Protein AF-A0A1G7YZ21-F1 (afdb_monomer)

Organism: NCBI:txid200378

Structure (mmCIF, N/CA/C/O backbone):
data_AF-A0A1G7YZ21-F1
#
_entry.id   AF-A0A1G7YZ21-F1
#
loop_
_atom_site.group_PDB
_atom_site.id
_atom_site.type_symbol
_atom_site.label_atom_id
_atom_site.label_alt_id
_atom_site.label_comp_id
_atom_site.label_asym_id
_atom_site.label_entity_id
_atom_site.label_seq_id
_atom_site.pdbx_PDB_ins_code
_atom_site.Cartn_x
_atom_site.Cartn_y
_atom_site.Cartn_z
_atom_site.occupancy
_atom_site.B_iso_or_equiv
_atom_site.auth_seq_id
_atom_site.auth_comp_id
_atom_site.auth_asym_id
_atom_site.auth_atom_id
_atom_site.pdbx_PDB_model_num
ATOM 1 N N . MET A 1 1 ? -33.026 -0.178 33.171 1.00 47.69 1 MET A N 1
ATOM 2 C CA . MET A 1 1 ? -32.300 0.841 32.376 1.00 47.69 1 MET A CA 1
ATOM 3 C C . MET A 1 1 ? -30.879 0.351 32.090 1.00 47.69 1 MET A C 1
ATOM 5 O O . MET A 1 1 ? -29.940 0.785 32.740 1.00 47.69 1 MET A O 1
ATOM 9 N N . THR A 1 2 ? -30.703 -0.596 31.167 1.00 52.91 2 THR A N 1
ATOM 10 C CA . THR A 1 2 ? -29.381 -1.202 30.869 1.00 52.91 2 THR A CA 1
ATOM 11 C C . THR A 1 2 ? -29.148 -1.450 29.373 1.00 52.91 2 THR A C 1
ATOM 13 O O . THR A 1 2 ? -27.998 -1.530 28.950 1.00 52.91 2 THR A O 1
ATOM 16 N N . GLU A 1 3 ? -30.196 -1.460 28.543 1.00 48.75 3 GLU A N 1
ATOM 17 C CA . GLU A 1 3 ? -30.097 -1.760 27.103 1.00 48.75 3 GLU A CA 1
ATOM 18 C C . GLU A 1 3 ? -29.626 -0.583 26.229 1.00 48.75 3 GLU A C 1
ATOM 20 O O . GLU A 1 3 ? -28.986 -0.795 25.204 1.00 48.75 3 GLU A O 1
ATOM 25 N N . GLN A 1 4 ? -29.834 0.674 26.638 1.00 48.47 4 GLN A N 1
ATOM 26 C CA . GLN A 1 4 ? -29.345 1.828 25.859 1.00 48.47 4 GLN A CA 1
ATOM 27 C C . GLN A 1 4 ? -27.814 2.006 25.915 1.00 48.47 4 GLN A C 1
ATOM 29 O O . GLN A 1 4 ? -27.223 2.626 25.031 1.00 48.47 4 GLN A O 1
ATOM 34 N N . SER A 1 5 ? -27.147 1.440 26.926 1.00 54.09 5 SER A N 1
ATOM 35 C CA . SER A 1 5 ? -25.698 1.595 27.134 1.00 54.09 5 SER A CA 1
ATOM 36 C C . SER A 1 5 ? -24.860 0.717 26.193 1.00 54.09 5 SER A C 1
ATOM 38 O O . SER A 1 5 ? -23.748 1.089 25.805 1.00 54.09 5 SER A O 1
ATOM 40 N N . THR A 1 6 ? -25.389 -0.436 25.773 1.00 53.94 6 THR A N 1
ATOM 41 C CA . THR A 1 6 ? -24.686 -1.372 24.884 1.00 53.94 6 THR A CA 1
ATOM 42 C C . THR A 1 6 ? -24.722 -0.901 23.432 1.00 53.94 6 THR A C 1
ATOM 44 O O . THR A 1 6 ? -23.674 -0.865 22.791 1.00 53.94 6 THR A O 1
ATOM 47 N N . ALA A 1 7 ? -25.868 -0.420 22.937 1.00 56.22 7 ALA A N 1
ATOM 48 C CA . ALA A 1 7 ? -26.007 0.090 21.567 1.00 56.22 7 ALA A CA 1
ATOM 49 C C . ALA A 1 7 ? -25.062 1.275 21.265 1.00 56.22 7 ALA A C 1
ATOM 51 O O . ALA A 1 7 ? -24.397 1.302 20.225 1.00 56.22 7 ALA A O 1
ATOM 52 N N . GLY A 1 8 ? -24.926 2.220 22.205 1.00 59.19 8 GLY A N 1
ATOM 53 C CA . GLY A 1 8 ? -24.021 3.368 22.065 1.00 59.19 8 GLY A CA 1
ATOM 54 C C . GLY A 1 8 ? -22.533 2.989 22.056 1.00 59.19 8 GLY A C 1
ATOM 55 O O . GLY A 1 8 ? -21.738 3.597 21.334 1.00 59.19 8 GLY A O 1
ATOM 56 N N . LYS A 1 9 ? -22.140 1.952 22.810 1.00 60.97 9 LYS A N 1
ATOM 57 C CA . LYS A 1 9 ? -20.765 1.426 22.807 1.00 60.97 9 LYS A CA 1
ATOM 58 C C . LYS A 1 9 ? -20.439 0.705 21.499 1.00 60.97 9 LYS A C 1
ATOM 60 O O . LYS A 1 9 ? -19.382 0.961 20.926 1.00 60.97 9 LYS A O 1
ATOM 65 N N . THR A 1 10 ? -21.355 -0.115 20.985 1.00 63.03 10 THR A N 1
ATOM 66 C CA . THR A 1 10 ? -21.165 -0.853 19.726 1.00 63.03 10 THR A CA 1
ATOM 67 C C . THR A 1 10 ? -21.027 0.094 18.529 1.00 63.03 10 THR A C 1
ATOM 69 O O . THR A 1 10 ? -20.112 -0.068 17.719 1.00 63.03 10 THR A O 1
ATOM 72 N N . GLY A 1 11 ? -21.846 1.153 18.461 1.00 70.12 11 GLY A N 1
ATOM 73 C CA . GLY A 1 11 ? -21.738 2.179 17.416 1.00 70.12 11 GLY A CA 1
ATOM 74 C C . GLY A 1 11 ? -20.413 2.953 17.450 1.00 70.12 11 GLY A C 1
ATOM 75 O O . GLY A 1 11 ? -19.811 3.215 16.406 1.00 70.12 11 GLY A O 1
ATOM 76 N N . ARG A 1 12 ? -19.898 3.273 18.646 1.00 75.00 12 ARG A N 1
ATOM 77 C CA . ARG A 1 12 ? -18.614 3.978 18.813 1.00 75.00 12 ARG A CA 1
ATOM 78 C C . ARG A 1 12 ? -17.419 3.108 18.414 1.00 75.00 12 ARG A C 1
ATOM 80 O O . ARG A 1 12 ? -16.497 3.608 17.768 1.00 75.00 12 ARG A O 1
ATOM 87 N N . THR A 1 13 ? -17.449 1.820 18.755 1.00 76.12 13 THR A N 1
ATOM 88 C CA . THR A 1 13 ? -16.409 0.850 18.377 1.00 76.12 13 THR A CA 1
ATOM 89 C C . THR A 1 13 ? -16.390 0.613 16.868 1.00 76.12 13 THR A C 1
ATOM 91 O O . THR A 1 13 ? -15.327 0.706 16.255 1.00 76.12 13 THR A O 1
ATOM 94 N N . GLY A 1 14 ? -17.558 0.413 16.245 1.00 80.62 14 GLY A N 1
ATOM 95 C CA . GLY A 1 14 ? -17.670 0.250 14.792 1.00 80.62 14 GLY A CA 1
ATOM 96 C C . GLY A 1 14 ? -17.170 1.474 14.020 1.00 80.62 14 GLY A C 1
ATOM 97 O O . GLY A 1 14 ? -16.390 1.341 13.078 1.00 80.62 14 GLY A O 1
ATOM 98 N N . ARG A 1 15 ? -17.523 2.685 14.470 1.00 84.38 15 ARG A N 1
ATOM 99 C CA . ARG A 1 15 ? -17.054 3.935 13.848 1.00 84.38 1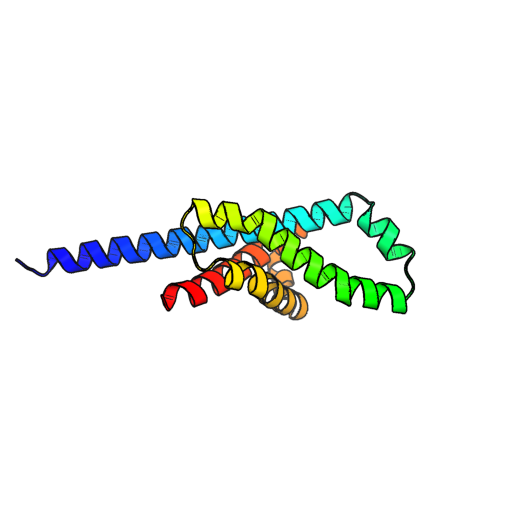5 ARG A CA 1
ATOM 100 C C . ARG A 1 15 ? -15.538 4.110 13.954 1.00 84.38 15 ARG A C 1
ATOM 102 O O . ARG A 1 15 ? -14.907 4.576 13.010 1.00 84.38 15 ARG A O 1
ATOM 109 N N . ARG A 1 16 ? -14.943 3.714 15.085 1.00 85.94 16 ARG A N 1
ATOM 110 C CA . ARG A 1 16 ? -13.488 3.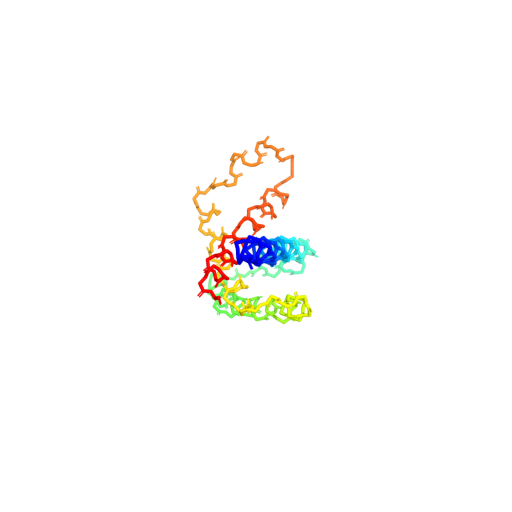762 15.290 1.00 85.94 16 ARG A CA 1
ATOM 111 C C . ARG A 1 16 ? -12.752 2.767 14.396 1.00 85.94 16 ARG A C 1
ATOM 113 O O . ARG A 1 16 ? -11.709 3.111 13.851 1.00 85.94 16 ARG A O 1
ATOM 120 N N . LEU A 1 17 ? -13.297 1.561 14.233 1.00 87.50 17 LEU A N 1
ATOM 121 C CA . LEU A 1 17 ? -12.763 0.557 13.314 1.00 87.50 17 LEU A CA 1
ATOM 122 C C . LEU A 1 17 ? -12.803 1.064 11.869 1.00 87.50 17 LEU A C 1
ATOM 124 O O . LEU A 1 17 ? -11.773 1.064 11.204 1.00 87.50 17 LEU A O 1
ATOM 128 N N . LEU A 1 18 ? -13.961 1.556 11.417 1.00 88.44 18 LEU A N 1
ATOM 129 C CA . LEU A 1 18 ? -14.126 2.122 10.075 1.00 88.44 18 LEU A CA 1
ATOM 130 C C . LEU A 1 18 ? -13.140 3.26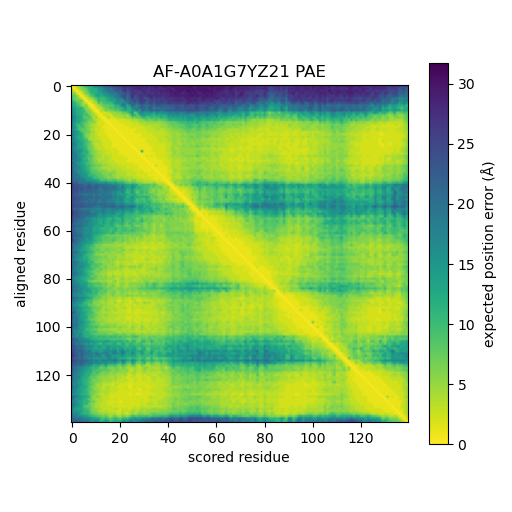1 9.814 1.00 88.44 18 LEU A C 1
ATOM 132 O O . LEU A 1 18 ? -12.491 3.271 8.776 1.00 88.44 18 LEU A O 1
ATOM 136 N N . PHE A 1 19 ? -12.965 4.175 10.772 1.00 89.81 19 PHE A N 1
ATOM 137 C CA . PHE A 1 19 ? -11.988 5.257 10.650 1.00 89.81 19 PHE A CA 1
ATOM 138 C C . PHE A 1 19 ? -10.561 4.732 10.440 1.00 89.81 19 PHE A C 1
ATOM 140 O O . PHE A 1 19 ? -9.860 5.199 9.547 1.00 89.81 19 PHE A O 1
ATOM 147 N N . ARG A 1 20 ? -10.138 3.730 11.224 1.00 88.81 20 ARG A N 1
ATOM 148 C CA . ARG A 1 20 ? -8.808 3.119 11.080 1.00 88.81 20 ARG A CA 1
ATOM 149 C C . ARG A 1 20 ? -8.632 2.446 9.723 1.00 88.81 20 ARG A C 1
ATOM 151 O O . ARG A 1 20 ? -7.585 2.610 9.111 1.00 88.81 20 ARG A O 1
ATOM 158 N N . VAL A 1 21 ? -9.655 1.727 9.258 1.00 90.44 21 VAL A N 1
ATOM 159 C CA . VAL A 1 21 ? -9.648 1.078 7.942 1.00 90.44 21 VAL A CA 1
ATOM 160 C C . VAL A 1 21 ? -9.522 2.125 6.842 1.00 90.44 21 VAL A C 1
ATOM 162 O O . VAL A 1 21 ? -8.586 2.046 6.058 1.00 90.44 21 VAL A O 1
ATOM 165 N N . VAL A 1 22 ? -10.385 3.144 6.827 1.00 92.19 22 VAL A N 1
ATOM 166 C CA . VAL A 1 22 ? -10.357 4.217 5.817 1.00 92.19 22 VAL A CA 1
ATOM 167 C C . VAL A 1 22 ? -9.014 4.944 5.812 1.00 92.19 22 VAL A C 1
ATOM 169 O O . VAL A 1 22 ? -8.471 5.224 4.746 1.00 92.19 22 VAL A O 1
ATOM 172 N N . LEU A 1 23 ? -8.428 5.201 6.983 1.00 91.94 23 LEU A N 1
ATOM 173 C CA . LEU A 1 23 ? -7.109 5.818 7.049 1.00 91.94 23 LEU A CA 1
ATOM 174 C C . LEU A 1 23 ? -6.018 4.910 6.463 1.00 91.94 23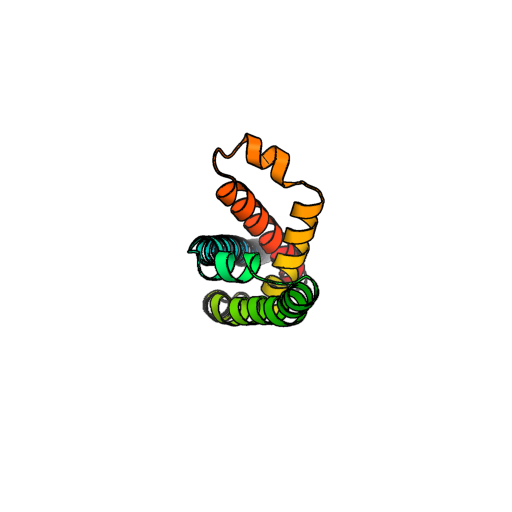 LEU A C 1
ATOM 176 O O . LEU A 1 23 ? -5.160 5.386 5.726 1.00 91.94 23 LEU A O 1
ATOM 180 N N . SER A 1 24 ? -6.060 3.603 6.738 1.00 89.75 24 SER A N 1
ATOM 181 C CA . SER A 1 24 ? -5.156 2.634 6.110 1.00 89.75 24 SER A CA 1
ATOM 182 C C . SER A 1 24 ? -5.328 2.570 4.592 1.00 89.75 24 SER A C 1
ATOM 184 O O . SER A 1 24 ? -4.325 2.482 3.890 1.00 89.75 24 SER A O 1
ATOM 186 N N . MET A 1 25 ? -6.561 2.674 4.085 1.00 92.94 25 MET A N 1
ATOM 187 C CA . MET A 1 25 ? -6.835 2.762 2.645 1.00 92.94 25 MET A CA 1
ATOM 188 C C . MET A 1 25 ? -6.168 3.999 2.033 1.00 92.94 25 MET A C 1
ATOM 190 O O . MET A 1 25 ? -5.447 3.884 1.045 1.00 92.94 25 MET A O 1
ATOM 194 N N . ALA A 1 26 ? -6.367 5.171 2.645 1.00 92.38 26 ALA A N 1
ATOM 195 C CA . ALA A 1 26 ? -5.808 6.432 2.162 1.00 92.38 26 ALA A CA 1
ATOM 196 C C . ALA A 1 26 ? -4.272 6.420 2.159 1.00 92.38 26 ALA A C 1
ATOM 198 O O . ALA A 1 26 ? -3.645 6.824 1.182 1.00 92.38 26 ALA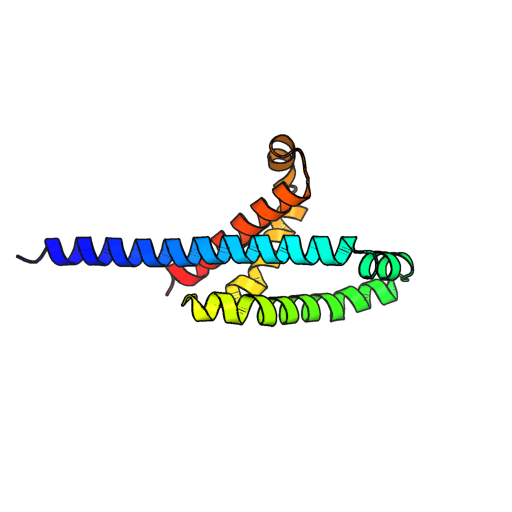 A O 1
ATOM 199 N N . VAL A 1 27 ? -3.663 5.910 3.232 1.00 91.75 27 VAL A N 1
ATOM 200 C CA . VAL A 1 27 ? -2.204 5.792 3.339 1.00 91.75 27 VAL A CA 1
ATOM 201 C C . VAL A 1 27 ? -1.647 4.777 2.338 1.00 91.75 27 VAL A C 1
ATOM 203 O O . VAL A 1 27 ? -0.625 5.050 1.718 1.00 91.75 27 VAL A O 1
ATOM 206 N N . GLY A 1 28 ? -2.321 3.641 2.132 1.00 89.94 28 GLY A N 1
ATOM 207 C CA . GLY A 1 28 ? -1.933 2.645 1.129 1.00 89.94 28 GLY A CA 1
ATOM 208 C C . GLY A 1 28 ? -1.961 3.198 -0.296 1.00 89.94 28 GLY A C 1
ATOM 209 O O . GLY A 1 28 ? -0.986 3.056 -1.029 1.00 89.94 28 GLY A O 1
ATOM 210 N N . ALA A 1 29 ? -3.035 3.901 -0.665 1.00 90.69 29 ALA A N 1
ATOM 211 C CA . ALA A 1 29 ? -3.132 4.577 -1.958 1.00 90.69 29 ALA A CA 1
ATOM 212 C C . ALA A 1 29 ? -2.043 5.644 -2.134 1.00 90.69 29 ALA A C 1
ATOM 214 O O . ALA A 1 29 ? -1.387 5.688 -3.171 1.00 90.69 29 ALA A O 1
ATOM 215 N N . GLY A 1 30 ? -1.815 6.471 -1.107 1.00 90.94 30 GLY A N 1
ATOM 216 C CA . GLY A 1 30 ? -0.772 7.496 -1.126 1.00 90.94 30 GLY A CA 1
ATOM 217 C C . GLY A 1 30 ? 0.636 6.915 -1.263 1.00 90.94 30 GLY A C 1
ATOM 218 O O . GLY A 1 30 ? 1.443 7.457 -2.011 1.00 90.94 30 GLY A O 1
ATOM 219 N N . LEU A 1 31 ? 0.924 5.792 -0.596 1.00 90.19 31 LEU A N 1
ATOM 220 C CA . LEU A 1 31 ? 2.194 5.078 -0.741 1.00 90.19 31 LEU A CA 1
ATOM 221 C C . LEU A 1 31 ? 2.402 4.589 -2.173 1.00 90.19 31 LEU A C 1
ATOM 223 O O . LEU A 1 31 ? 3.471 4.812 -2.730 1.00 90.19 31 LEU A O 1
ATOM 227 N N . VAL A 1 32 ? 1.397 3.944 -2.770 1.00 89.25 32 VAL A N 1
ATOM 228 C CA . VAL A 1 32 ? 1.507 3.435 -4.143 1.00 89.25 32 VAL A CA 1
ATOM 229 C C . VAL A 1 32 ? 1.708 4.578 -5.124 1.00 89.25 32 VAL A C 1
ATOM 231 O O . VAL A 1 32 ? 2.673 4.546 -5.874 1.00 89.25 32 VAL A O 1
ATOM 234 N N . LEU A 1 33 ? 0.896 5.634 -5.043 1.00 89.31 33 LEU A N 1
ATOM 235 C CA . LEU A 1 33 ? 1.083 6.825 -5.874 1.00 89.31 33 LEU A CA 1
ATOM 236 C C . LEU A 1 33 ? 2.468 7.456 -5.681 1.00 89.31 33 LEU A C 1
ATOM 238 O O . LEU A 1 33 ? 3.106 7.840 -6.657 1.00 89.31 33 LEU A O 1
ATOM 242 N N . GLY A 1 34 ? 2.955 7.533 -4.440 1.00 88.25 34 GLY A N 1
ATOM 243 C CA . GLY A 1 34 ? 4.283 8.057 -4.130 1.00 88.25 34 GLY A CA 1
ATOM 244 C C . GLY A 1 34 ? 5.406 7.228 -4.756 1.00 88.25 34 GLY A C 1
ATOM 245 O O . GLY A 1 34 ? 6.331 7.793 -5.336 1.00 88.25 34 GLY A O 1
ATOM 246 N N . TRP A 1 35 ? 5.312 5.899 -4.694 1.00 87.25 35 TRP A N 1
ATOM 247 C CA . TRP A 1 35 ? 6.282 5.000 -5.322 1.00 87.25 35 TRP A CA 1
ATOM 248 C C . TRP A 1 35 ? 6.210 5.029 -6.846 1.00 87.25 35 TRP A C 1
ATOM 250 O O . TRP A 1 35 ? 7.255 5.067 -7.491 1.00 87.25 35 TRP A O 1
ATOM 260 N N . THR A 1 36 ? 5.010 5.070 -7.425 1.00 84.69 36 THR A N 1
ATOM 261 C CA . THR A 1 36 ? 4.814 5.237 -8.869 1.00 84.69 36 THR A CA 1
ATOM 262 C C . THR A 1 36 ? 5.448 6.538 -9.348 1.00 84.69 36 THR A C 1
ATOM 264 O O . THR A 1 36 ? 6.202 6.539 -10.314 1.00 84.69 36 THR A O 1
ATOM 267 N N . TRP A 1 37 ? 5.225 7.637 -8.628 1.00 86.38 37 TRP A N 1
ATOM 268 C CA . TRP A 1 37 ? 5.814 8.926 -8.971 1.00 86.38 37 TRP A CA 1
ATOM 269 C C . TRP A 1 37 ? 7.342 8.925 -8.824 1.00 86.38 37 TRP A C 1
ATOM 271 O O . TRP A 1 37 ? 8.054 9.431 -9.690 1.00 86.38 37 TRP A O 1
ATOM 281 N N . ALA A 1 38 ? 7.870 8.293 -7.770 1.00 83.44 38 ALA A N 1
ATOM 282 C CA . ALA A 1 38 ? 9.309 8.103 -7.608 1.00 83.44 38 ALA A CA 1
ATOM 283 C C . ALA A 1 38 ? 9.907 7.273 -8.757 1.00 83.44 38 ALA A C 1
ATOM 285 O O . ALA A 1 38 ? 10.978 7.612 -9.263 1.00 83.44 38 ALA A O 1
ATOM 286 N N . TYR A 1 39 ? 9.211 6.229 -9.211 1.00 77.88 39 TYR A N 1
ATOM 287 C CA . TYR A 1 39 ? 9.618 5.430 -10.365 1.00 77.88 39 TYR A CA 1
ATOM 288 C C . TYR A 1 39 ? 9.627 6.258 -11.661 1.00 77.88 39 TYR A C 1
ATOM 290 O O . TYR A 1 39 ? 10.613 6.248 -12.402 1.00 77.88 39 TYR A O 1
ATOM 298 N N . GLU A 1 40 ? 8.570 7.037 -11.898 1.00 80.12 40 GLU A N 1
ATOM 299 C CA . GLU A 1 40 ? 8.411 7.877 -13.090 1.00 80.12 40 GLU A CA 1
ATOM 300 C C . GLU A 1 40 ? 9.322 9.103 -13.130 1.00 80.12 40 GLU A C 1
ATOM 302 O O . GLU A 1 40 ? 9.634 9.585 -14.218 1.00 80.12 40 GLU A O 1
ATOM 307 N N . SER A 1 41 ? 9.830 9.565 -11.983 1.00 79.56 41 SER A N 1
ATOM 308 C CA . SER A 1 41 ? 10.825 10.648 -11.904 1.00 79.56 41 SER A CA 1
ATOM 309 C C . SER A 1 41 ? 12.132 10.356 -12.665 1.00 79.56 41 SER A C 1
ATOM 311 O O . SER A 1 41 ? 13.001 11.219 -12.783 1.00 79.56 41 SER A O 1
ATOM 313 N N . GLY A 1 42 ? 12.282 9.143 -13.204 1.00 65.88 42 GLY A N 1
ATOM 314 C CA . GLY A 1 42 ? 13.298 8.787 -14.189 1.00 65.88 42 GLY A CA 1
ATOM 315 C C . GLY A 1 42 ? 14.573 8.226 -13.574 1.00 65.88 42 GLY A C 1
ATOM 316 O O . GLY A 1 42 ? 15.229 7.408 -14.213 1.00 65.88 42 GLY A O 1
ATOM 317 N N . PHE A 1 43 ? 14.896 8.568 -12.325 1.00 73.19 43 PHE A N 1
ATOM 318 C CA . PHE A 1 43 ? 16.086 8.048 -11.645 1.00 73.19 43 PHE A CA 1
ATOM 319 C C . PHE A 1 43 ? 16.042 6.518 -11.498 1.00 73.19 43 PHE A C 1
ATOM 321 O O . PHE A 1 43 ? 16.954 5.821 -11.935 1.00 73.19 43 PHE A O 1
ATOM 328 N N . LEU A 1 44 ? 14.936 5.996 -10.956 1.00 66.81 44 LEU A N 1
ATOM 329 C CA . LEU A 1 44 ? 14.716 4.559 -10.772 1.00 66.81 44 LEU A CA 1
ATOM 330 C C . LEU A 1 44 ? 14.579 3.822 -12.104 1.00 66.81 44 LEU A C 1
ATOM 332 O O . LEU A 1 44 ? 15.164 2.758 -12.268 1.00 66.81 44 LEU A O 1
ATOM 336 N N . LYS A 1 45 ? 13.843 4.397 -13.060 1.00 68.25 45 LYS A N 1
ATOM 337 C CA . LYS A 1 45 ? 13.636 3.805 -14.386 1.00 68.25 45 LYS A CA 1
ATOM 338 C C . LYS A 1 45 ? 14.945 3.666 -15.169 1.00 68.25 45 LYS A C 1
ATOM 340 O O . LYS A 1 45 ? 15.229 2.595 -15.687 1.00 68.25 45 LYS A O 1
ATOM 345 N N . THR A 1 46 ? 15.773 4.711 -15.178 1.00 71.12 46 THR A N 1
ATOM 346 C CA . THR A 1 46 ? 17.072 4.697 -15.874 1.00 71.12 46 THR A CA 1
ATOM 347 C C . THR A 1 46 ? 18.024 3.678 -15.252 1.00 71.12 46 THR A C 1
ATOM 349 O O . THR A 1 46 ? 18.723 2.979 -15.976 1.00 71.12 46 THR A O 1
ATOM 352 N N . TRP A 1 47 ? 18.020 3.557 -13.920 1.00 69.56 47 TRP A N 1
ATOM 353 C CA . TRP A 1 47 ? 18.777 2.517 -13.225 1.00 69.56 47 TRP A CA 1
ATOM 354 C C . TRP A 1 47 ? 18.270 1.112 -13.565 1.00 69.56 47 TRP A C 1
ATOM 356 O O . TRP A 1 47 ? 19.081 0.237 -13.857 1.00 69.56 47 TRP A O 1
ATOM 366 N N . LEU A 1 48 ? 16.951 0.890 -13.576 1.00 68.62 48 LEU A N 1
ATOM 367 C CA . LEU A 1 48 ? 16.362 -0.421 -13.868 1.00 68.62 48 LEU A CA 1
ATOM 368 C C . LEU A 1 48 ? 16.665 -0.891 -15.299 1.00 68.62 48 LEU A C 1
ATOM 370 O O . LEU A 1 48 ? 17.008 -2.053 -15.495 1.00 68.62 48 LEU A O 1
ATOM 374 N N . ASP A 1 49 ? 16.583 0.011 -16.278 1.00 71.56 49 ASP A N 1
ATOM 375 C CA . ASP A 1 49 ? 16.752 -0.316 -17.700 1.00 71.56 49 ASP A CA 1
ATOM 376 C C . ASP A 1 49 ? 18.212 -0.650 -18.069 1.00 71.56 49 ASP A C 1
ATOM 378 O O . ASP A 1 49 ? 18.459 -1.370 -19.034 1.00 71.56 49 ASP A O 1
ATOM 382 N N . SER A 1 50 ? 19.193 -0.178 -17.291 1.00 71.62 50 SER A N 1
ATOM 383 C CA . SER A 1 50 ? 20.618 -0.492 -17.493 1.00 71.62 50 SER A CA 1
ATOM 384 C C . SER A 1 50 ? 21.092 -1.781 -16.809 1.00 71.62 50 SER A C 1
ATOM 386 O O . SER A 1 50 ? 22.278 -2.098 -16.857 1.00 71.62 50 SER A O 1
ATOM 388 N N . THR A 1 51 ? 20.194 -2.501 -16.136 1.00 74.19 51 THR A N 1
ATOM 389 C CA . THR A 1 51 ? 20.550 -3.544 -15.171 1.00 74.19 51 THR A CA 1
ATOM 390 C C . THR A 1 51 ? 20.513 -4.953 -15.781 1.00 74.19 51 THR A C 1
ATOM 392 O O . THR A 1 51 ? 19.566 -5.331 -16.470 1.00 74.19 51 THR A O 1
ATOM 395 N N . THR A 1 52 ? 21.518 -5.779 -15.482 1.00 83.81 52 THR A N 1
ATOM 396 C CA . THR A 1 52 ? 21.549 -7.202 -15.874 1.00 83.81 52 THR A CA 1
ATOM 397 C C . THR A 1 52 ? 20.619 -8.067 -15.007 1.00 83.81 52 THR A C 1
ATOM 399 O O . THR A 1 52 ? 20.298 -7.718 -13.876 1.00 83.81 52 THR A O 1
ATOM 402 N N . MET A 1 53 ? 20.200 -9.249 -15.481 1.00 79.75 53 MET A N 1
ATOM 403 C CA . MET A 1 53 ? 19.252 -10.115 -14.746 1.00 79.75 53 MET A CA 1
ATOM 404 C C . MET A 1 53 ? 19.701 -10.443 -13.304 1.00 79.75 53 MET A C 1
ATOM 406 O O . MET A 1 53 ? 18.884 -10.484 -12.386 1.00 79.75 53 MET A O 1
ATOM 410 N N . SER A 1 54 ? 21.003 -10.636 -13.073 1.00 81.31 54 SER A N 1
ATOM 411 C CA . SER A 1 54 ? 21.571 -10.854 -11.734 1.00 81.31 54 SER A CA 1
ATOM 412 C C . SER A 1 54 ? 21.440 -9.636 -10.820 1.00 81.31 54 SER A C 1
ATOM 414 O O . SER A 1 54 ? 21.123 -9.772 -9.641 1.00 81.31 54 SER A O 1
ATOM 416 N N . GLU A 1 55 ? 21.658 -8.440 -11.356 1.00 79.06 55 GLU A N 1
ATOM 417 C CA . GLU A 1 55 ? 21.535 -7.193 -10.603 1.00 79.06 55 GLU A CA 1
ATOM 418 C C . GLU A 1 55 ? 20.063 -6.834 -10.360 1.00 79.06 55 GLU A C 1
ATOM 420 O O . GLU A 1 55 ? 19.732 -6.324 -9.294 1.00 79.06 55 GLU A O 1
ATOM 425 N N . PHE A 1 56 ? 19.158 -7.190 -11.279 1.00 80.00 56 PHE A N 1
ATOM 426 C CA . PHE A 1 56 ? 17.716 -7.083 -11.061 1.00 80.00 56 PHE A CA 1
ATOM 427 C C . PHE A 1 56 ? 17.270 -7.969 -9.893 1.00 80.00 56 PHE A C 1
ATOM 429 O O . PHE A 1 56 ? 16.537 -7.517 -9.018 1.00 80.00 56 PHE A O 1
ATOM 436 N N . LEU A 1 57 ? 17.756 -9.213 -9.819 1.00 83.69 57 LEU A N 1
ATOM 437 C CA . LEU A 1 57 ? 17.469 -10.100 -8.688 1.00 83.69 57 LEU A CA 1
ATOM 438 C C . LEU A 1 57 ? 18.019 -9.548 -7.366 1.00 83.69 57 LEU A C 1
ATOM 440 O O . LEU A 1 57 ? 17.344 -9.659 -6.346 1.00 83.69 57 LEU A O 1
ATOM 444 N N . LEU A 1 58 ? 19.194 -8.910 -7.372 1.00 83.69 58 LEU A N 1
ATOM 445 C CA . LEU A 1 58 ? 19.726 -8.212 -6.195 1.00 83.69 58 LEU A CA 1
ATOM 446 C C . LEU A 1 58 ? 18.883 -6.986 -5.819 1.00 83.69 58 LEU A C 1
ATOM 448 O O . LEU A 1 58 ? 18.624 -6.762 -4.637 1.00 83.69 58 LEU A O 1
ATOM 452 N N . LEU A 1 59 ? 18.407 -6.226 -6.807 1.00 81.31 59 LEU A N 1
ATOM 453 C CA . LEU A 1 59 ? 17.477 -5.116 -6.606 1.00 81.31 59 LEU A CA 1
ATOM 454 C C . LEU A 1 59 ? 16.146 -5.590 -6.036 1.00 81.31 59 LEU A C 1
ATOM 456 O O . LEU A 1 59 ? 15.604 -4.932 -5.160 1.00 81.31 59 LEU A O 1
ATOM 460 N N . VAL A 1 60 ? 15.623 -6.735 -6.461 1.00 83.50 60 VAL A N 1
ATOM 461 C CA . VAL A 1 60 ? 14.430 -7.314 -5.837 1.00 83.50 60 VAL A CA 1
ATOM 462 C C . VAL A 1 60 ? 14.756 -7.774 -4.417 1.00 83.50 60 VAL A C 1
ATOM 464 O O . VAL A 1 60 ? 14.034 -7.432 -3.484 1.00 83.50 60 VAL A O 1
ATOM 467 N N . LEU A 1 61 ? 15.865 -8.492 -4.225 1.00 86.25 61 LEU A N 1
ATOM 468 C CA . LEU A 1 61 ? 16.249 -9.063 -2.935 1.00 86.25 61 LEU A CA 1
ATOM 469 C C . LEU A 1 61 ? 16.511 -7.998 -1.863 1.00 86.25 61 LEU A C 1
ATOM 471 O O . LEU A 1 61 ? 16.173 -8.216 -0.706 1.00 86.25 61 LEU A O 1
ATOM 475 N N . ILE A 1 62 ? 17.109 -6.864 -2.229 1.00 84.88 62 ILE A N 1
ATOM 476 C CA . ILE A 1 62 ? 17.479 -5.787 -1.299 1.00 84.88 62 ILE A CA 1
ATOM 477 C C . ILE A 1 62 ? 16.483 -4.629 -1.380 1.00 84.88 62 ILE A C 1
ATOM 479 O O . ILE A 1 62 ? 16.045 -4.106 -0.356 1.00 84.88 62 ILE A O 1
ATOM 483 N N . GLY A 1 63 ? 16.097 -4.239 -2.590 1.00 84.31 63 GLY A N 1
ATOM 484 C CA . GLY A 1 63 ? 15.210 -3.111 -2.845 1.00 84.31 63 GLY A CA 1
ATOM 485 C C . GLY A 1 63 ? 13.778 -3.357 -2.389 1.00 84.31 63 GLY A C 1
ATOM 486 O O . GLY A 1 63 ? 13.181 -2.425 -1.860 1.00 84.31 63 GLY A O 1
ATOM 487 N N . LEU A 1 64 ? 13.232 -4.579 -2.482 1.00 85.19 64 LEU A N 1
ATOM 488 C CA . LEU A 1 64 ? 11.894 -4.856 -1.941 1.00 85.19 64 LEU A CA 1
ATOM 489 C C . LEU A 1 64 ? 11.866 -4.723 -0.406 1.00 85.19 64 LEU A C 1
ATOM 491 O O . LEU A 1 64 ? 11.033 -3.960 0.090 1.00 85.19 64 LEU A O 1
ATOM 495 N N . PRO A 1 65 ? 12.765 -5.364 0.372 1.00 86.69 65 PRO A N 1
ATOM 496 C CA . PRO A 1 65 ? 12.850 -5.103 1.807 1.00 86.69 65 PRO A CA 1
ATOM 497 C C . PRO A 1 65 ? 13.075 -3.629 2.133 1.00 86.69 65 PRO A C 1
ATOM 499 O O . PRO A 1 65 ? 12.414 -3.100 3.025 1.00 86.69 65 PRO A O 1
ATOM 502 N N . LEU A 1 66 ? 13.959 -2.947 1.398 1.00 88.12 66 LEU A N 1
ATOM 503 C CA . LEU A 1 66 ? 14.226 -1.530 1.623 1.00 88.12 66 LEU A CA 1
ATOM 504 C C . LEU A 1 66 ? 12.974 -0.681 1.375 1.00 88.12 66 LEU A C 1
ATOM 506 O O . LEU A 1 66 ? 12.631 0.142 2.215 1.00 88.12 66 LEU A O 1
ATOM 510 N N . ALA A 1 67 ? 12.238 -0.930 0.292 1.00 86.88 67 ALA A N 1
ATOM 511 C CA . ALA A 1 67 ? 10.991 -0.241 -0.022 1.00 86.88 67 ALA A CA 1
ATOM 512 C C . ALA A 1 67 ? 9.917 -0.487 1.046 1.00 86.88 67 ALA A C 1
ATOM 514 O O . ALA A 1 67 ? 9.198 0.441 1.425 1.00 86.88 67 ALA A O 1
ATOM 515 N N . LEU A 1 68 ? 9.829 -1.707 1.587 1.00 88.44 68 LEU A N 1
ATOM 516 C CA . LEU A 1 68 ? 8.928 -2.033 2.694 1.00 88.44 68 LEU A CA 1
ATOM 517 C C . LEU A 1 68 ? 9.314 -1.291 3.978 1.00 88.44 68 LEU A C 1
ATOM 519 O O . LEU A 1 68 ? 8.443 -0.730 4.644 1.00 88.44 68 LEU A O 1
ATOM 523 N N . VAL A 1 69 ? 10.607 -1.234 4.307 1.00 89.69 69 VAL A N 1
ATOM 524 C CA . VAL A 1 69 ? 11.112 -0.487 5.468 1.00 89.69 69 VAL A CA 1
ATOM 525 C C . VAL A 1 69 ? 10.883 1.012 5.287 1.00 89.69 69 VAL A C 1
ATOM 527 O O . VAL A 1 69 ? 10.341 1.649 6.185 1.00 89.69 69 VAL A O 1
ATOM 530 N N . SER A 1 70 ? 11.206 1.579 4.126 1.00 88.12 70 SER A N 1
ATOM 531 C CA . SER A 1 70 ? 10.935 2.983 3.806 1.00 88.12 70 SER A CA 1
ATOM 532 C C . SER A 1 70 ? 9.443 3.296 3.899 1.00 88.12 70 SER A C 1
ATOM 534 O O . SER A 1 70 ? 9.060 4.286 4.516 1.00 88.12 70 SER A O 1
ATOM 536 N N . SER A 1 71 ? 8.583 2.417 3.379 1.00 87.31 71 SER A N 1
ATOM 537 C CA . SER A 1 71 ? 7.128 2.556 3.504 1.00 87.31 71 SER A CA 1
ATOM 538 C C . SER A 1 71 ? 6.687 2.518 4.967 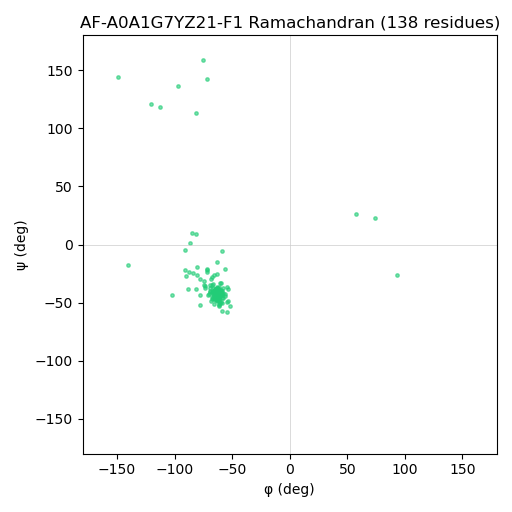1.00 87.31 71 SER A C 1
ATOM 540 O O . SER A 1 71 ? 5.854 3.321 5.375 1.00 87.31 71 SER A O 1
ATOM 542 N N . LEU A 1 72 ? 7.276 1.641 5.785 1.00 89.31 72 LEU A N 1
ATOM 543 C CA . LEU A 1 72 ? 7.014 1.575 7.223 1.00 89.31 72 LEU A CA 1
ATOM 544 C C . LEU A 1 72 ? 7.469 2.846 7.948 1.00 89.31 72 LEU A C 1
ATOM 546 O O . LEU A 1 72 ? 6.758 3.322 8.826 1.00 89.31 72 LEU A O 1
ATOM 550 N N . VAL A 1 73 ? 8.609 3.423 7.573 1.00 91.38 73 VAL A N 1
ATOM 551 C CA . VAL A 1 73 ? 9.127 4.669 8.155 1.00 91.38 73 VAL A CA 1
ATOM 552 C C . VAL A 1 73 ? 8.272 5.874 7.759 1.00 91.38 73 VAL A C 1
ATOM 554 O O . VAL A 1 73 ? 8.044 6.748 8.588 1.00 91.38 73 VAL A O 1
ATOM 557 N N . LEU A 1 74 ? 7.759 5.917 6.527 1.00 88.19 74 LEU A N 1
ATOM 558 C CA . LEU A 1 74 ? 6.930 7.021 6.035 1.00 88.19 74 LEU A CA 1
ATOM 559 C C . LEU A 1 74 ? 5.490 6.943 6.559 1.00 88.19 74 LEU A C 1
ATOM 561 O O . LEU A 1 74 ? 4.970 7.900 7.129 1.00 88.19 74 LEU A O 1
ATOM 565 N N . ALA A 1 75 ? 4.837 5.793 6.396 1.00 87.75 75 ALA A N 1
ATOM 566 C CA . ALA A 1 75 ? 3.439 5.608 6.776 1.00 87.75 75 ALA A CA 1
ATOM 567 C C . ALA A 1 75 ? 3.252 5.251 8.256 1.00 87.75 75 ALA A C 1
ATOM 569 O O . ALA A 1 75 ? 2.188 5.508 8.825 1.00 87.75 75 ALA A O 1
ATOM 570 N N . GLY A 1 76 ? 4.274 4.677 8.895 1.00 87.06 76 GLY A N 1
ATOM 571 C CA . GLY A 1 76 ? 4.255 4.263 10.297 1.00 87.06 76 GLY A CA 1
ATOM 572 C C . GLY A 1 76 ? 3.870 5.388 11.255 1.00 87.06 76 GLY A C 1
ATOM 573 O O . GLY A 1 76 ? 2.865 5.247 11.956 1.00 87.06 76 GLY A O 1
ATOM 574 N N . PRO A 1 77 ? 4.609 6.513 11.276 1.00 88.81 77 PRO A N 1
ATOM 575 C CA . PRO A 1 77 ? 4.309 7.661 12.126 1.00 88.81 77 PRO A CA 1
ATOM 576 C C . PRO A 1 77 ? 2.920 8.240 11.863 1.00 88.81 77 PRO A C 1
ATOM 578 O O . PRO A 1 77 ? 2.192 8.516 12.813 1.00 88.81 77 PRO A O 1
ATOM 581 N N . VAL A 1 78 ? 2.519 8.355 10.592 1.00 87.69 78 VAL A N 1
ATOM 582 C CA . VAL A 1 78 ? 1.197 8.873 10.207 1.00 87.69 78 VAL A CA 1
ATOM 583 C C . VAL A 1 78 ? 0.099 8.008 10.825 1.00 87.69 78 VAL A C 1
ATOM 585 O O . VAL A 1 78 ? -0.708 8.490 11.617 1.00 87.69 78 VAL A O 1
ATOM 588 N N . LEU A 1 79 ? 0.105 6.704 10.549 1.00 86.62 79 LEU A N 1
ATOM 589 C CA . LEU A 1 79 ? -0.891 5.772 11.084 1.00 86.62 79 LEU A CA 1
ATOM 590 C C . LEU A 1 79 ? -0.861 5.710 12.620 1.00 86.62 79 LEU A C 1
ATOM 592 O O . LEU A 1 79 ? -1.910 5.636 13.266 1.00 86.62 79 LEU A O 1
ATOM 596 N N . TRP A 1 80 ? 0.327 5.803 13.216 1.00 87.50 80 TRP A N 1
ATOM 597 C CA . TRP A 1 80 ? 0.510 5.790 14.662 1.00 87.50 80 TRP A CA 1
ATOM 598 C C . TRP A 1 80 ? -0.094 7.017 15.353 1.00 87.50 80 TRP A C 1
ATOM 600 O O . TRP A 1 80 ? -0.791 6.849 16.358 1.00 87.50 80 TRP A O 1
ATOM 610 N N . VAL A 1 81 ? 0.120 8.222 14.808 1.00 88.81 81 VAL A N 1
ATOM 611 C CA . VAL A 1 81 ? -0.433 9.489 15.326 1.00 88.81 81 VAL A CA 1
ATOM 612 C C . VAL A 1 81 ? -1.960 9.452 15.335 1.00 88.81 81 VAL A C 1
ATOM 614 O O . VAL A 1 81 ? -2.589 9.862 16.308 1.00 88.81 81 VAL A O 1
ATOM 617 N N . PHE A 1 82 ? -2.570 8.865 14.306 1.00 86.12 82 PHE A N 1
ATOM 618 C CA . PHE A 1 82 ? -4.023 8.702 14.219 1.00 86.12 82 PHE A CA 1
ATOM 619 C C . PHE A 1 82 ? -4.561 7.453 14.942 1.00 86.12 82 PHE A C 1
ATOM 621 O O . PHE A 1 82 ? -5.741 7.107 14.830 1.00 86.12 82 PHE A O 1
ATOM 628 N N . GLY A 1 83 ? -3.722 6.771 15.727 1.00 81.62 83 GLY A N 1
ATOM 629 C CA . GLY A 1 83 ? -4.141 5.689 16.616 1.00 81.62 83 GLY A CA 1
ATOM 630 C C . GLY A 1 83 ? -4.488 4.378 15.909 1.00 81.62 83 GLY A C 1
ATOM 631 O O . GLY A 1 83 ? -5.237 3.571 16.473 1.00 81.62 83 GLY A O 1
ATOM 632 N N . VAL A 1 84 ? -3.971 4.150 14.701 1.00 80.19 84 VAL A N 1
ATOM 633 C CA . VAL A 1 84 ? -4.015 2.862 13.999 1.00 80.19 84 VAL A CA 1
ATOM 634 C C . VAL A 1 84 ? -2.881 2.000 14.553 1.00 80.19 84 VAL A C 1
ATOM 636 O O . VAL A 1 84 ? -1.715 2.346 14.407 1.00 80.19 84 VAL A O 1
ATOM 639 N N . ARG A 1 85 ? -3.195 0.904 15.250 1.00 82.75 85 ARG A N 1
ATOM 640 C CA . ARG A 1 85 ? -2.205 -0.057 15.769 1.00 82.75 85 ARG A CA 1
ATOM 641 C C . ARG A 1 85 ? -2.813 -1.462 15.800 1.00 82.75 85 ARG A C 1
ATOM 643 O O . ARG A 1 85 ? -3.994 -1.557 16.141 1.00 82.75 85 ARG A O 1
ATOM 650 N N . PRO A 1 86 ? -2.034 -2.524 15.522 1.00 83.31 86 PRO A N 1
ATOM 651 C CA . PRO A 1 86 ? -0.640 -2.520 15.049 1.00 83.31 86 PRO A CA 1
ATOM 652 C C . PRO A 1 86 ? -0.505 -2.064 13.581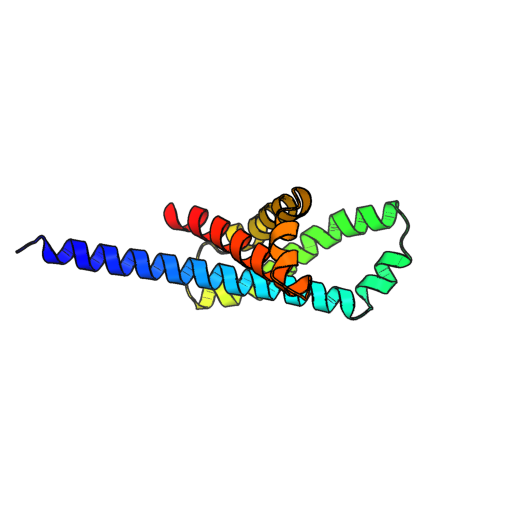 1.00 83.31 86 PRO A C 1
ATOM 654 O O . PRO A 1 86 ? -1.349 -2.381 12.752 1.00 83.31 86 PRO A O 1
ATOM 657 N N . VAL A 1 87 ? 0.554 -1.304 13.266 1.00 84.88 87 VAL A N 1
ATOM 658 C CA . VAL A 1 87 ? 0.743 -0.667 11.941 1.00 84.88 87 VAL A CA 1
ATOM 659 C C . VAL A 1 87 ? 1.473 -1.572 10.946 1.00 84.88 87 VAL A C 1
ATOM 661 O O . VAL A 1 87 ? 1.136 -1.615 9.764 1.00 84.88 87 VAL A O 1
ATOM 664 N N . TRP A 1 88 ? 2.464 -2.319 11.434 1.00 86.19 88 TRP A N 1
ATOM 665 C CA . TRP A 1 88 ? 3.333 -3.149 10.604 1.00 86.19 88 TRP A CA 1
ATOM 666 C C . TRP A 1 88 ? 2.591 -4.208 9.764 1.00 86.19 88 TRP A C 1
ATOM 668 O O . TRP A 1 88 ? 2.979 -4.366 8.609 1.00 86.19 88 TRP A O 1
ATOM 678 N N . PRO A 1 89 ? 1.508 -4.884 10.224 1.00 87.81 89 PRO A N 1
ATOM 679 C CA . PRO A 1 89 ? 0.845 -5.891 9.395 1.00 87.81 89 PRO A CA 1
ATOM 680 C C . PRO A 1 89 ? 0.191 -5.255 8.172 1.00 87.81 89 PRO A C 1
ATOM 682 O O . PRO A 1 89 ? 0.244 -5.814 7.085 1.00 87.81 89 PRO A O 1
ATOM 685 N N . VAL A 1 90 ? -0.378 -4.058 8.341 1.00 87.00 90 VAL A N 1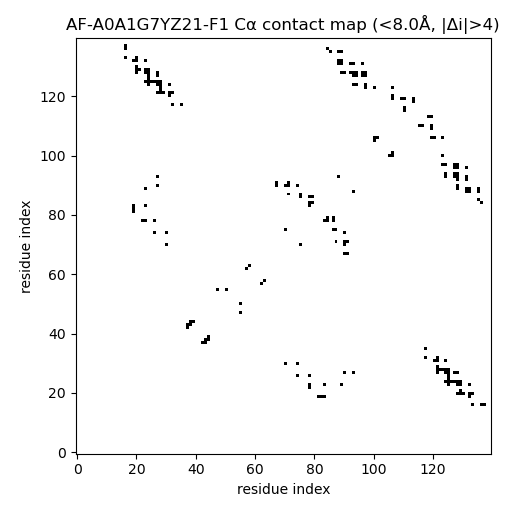
ATOM 686 C CA . VAL A 1 90 ? -1.043 -3.317 7.266 1.00 87.00 90 VAL A CA 1
ATOM 687 C C . VAL A 1 90 ? -0.047 -2.922 6.182 1.00 87.00 90 VAL A C 1
ATOM 689 O O . VAL A 1 90 ? -0.300 -3.160 5.005 1.00 87.00 90 VAL A O 1
ATOM 692 N N . ILE A 1 91 ? 1.099 -2.365 6.575 1.00 87.50 91 ILE A N 1
ATOM 693 C CA . ILE A 1 91 ? 2.102 -1.883 5.619 1.00 87.50 91 ILE A CA 1
ATOM 694 C C . ILE A 1 91 ? 2.847 -3.034 4.940 1.00 87.50 91 ILE A C 1
ATOM 696 O O . ILE A 1 91 ? 3.161 -2.917 3.762 1.00 87.50 91 ILE A O 1
ATOM 700 N N . LEU A 1 92 ? 3.123 -4.134 5.647 1.00 89.19 92 LEU A N 1
ATOM 701 C CA . LEU A 1 92 ? 3.871 -5.257 5.075 1.00 89.19 92 LEU A CA 1
ATOM 702 C C . LEU A 1 92 ? 2.992 -6.190 4.235 1.00 89.19 92 LEU A C 1
ATOM 704 O O . LEU A 1 92 ? 3.439 -6.665 3.196 1.00 89.19 92 LEU A O 1
ATOM 708 N N . LEU A 1 93 ? 1.747 -6.450 4.650 1.00 90.19 93 LEU A N 1
ATOM 709 C CA . LEU A 1 93 ? 0.845 -7.342 3.910 1.00 90.19 93 LEU A CA 1
ATOM 710 C C . LEU A 1 93 ? 0.052 -6.617 2.819 1.00 90.19 93 LEU A C 1
ATOM 712 O O . LEU A 1 93 ? -0.360 -7.259 1.858 1.00 90.19 93 LEU A O 1
ATOM 716 N N . GLY A 1 94 ? -0.148 -5.300 2.934 1.00 87.56 94 GLY A N 1
ATOM 717 C CA . GLY A 1 94 ? -0.832 -4.491 1.920 1.00 87.56 94 GLY A CA 1
ATOM 718 C C . GLY A 1 94 ? -0.255 -4.672 0.507 1.00 87.56 94 GLY A C 1
ATOM 719 O O . GLY A 1 94 ? -1.013 -5.043 -0.389 1.00 87.56 94 GLY A O 1
ATOM 720 N N . PRO A 1 95 ? 1.069 -4.514 0.299 1.00 88.31 95 PRO A N 1
ATOM 721 C CA . PRO A 1 95 ? 1.732 -4.751 -0.984 1.00 88.31 95 PRO A CA 1
ATOM 722 C C . PRO A 1 95 ? 1.600 -6.187 -1.484 1.00 88.31 95 PRO A C 1
ATOM 724 O O . PRO A 1 95 ? 1.510 -6.402 -2.686 1.00 88.31 95 PRO A O 1
ATOM 727 N N . VAL A 1 96 ? 1.564 -7.172 -0.582 1.00 89.50 96 VAL A N 1
ATOM 728 C CA . VAL A 1 96 ? 1.399 -8.586 -0.954 1.00 89.50 96 VAL A CA 1
ATOM 729 C C . VAL A 1 96 ? -0.003 -8.821 -1.509 1.00 89.50 96 VAL A C 1
ATOM 731 O O . VAL A 1 96 ? -0.151 -9.385 -2.589 1.00 89.50 96 VAL A O 1
ATOM 734 N N . VAL A 1 97 ? -1.038 -8.340 -0.813 1.00 90.12 97 VAL A N 1
ATOM 735 C CA . VAL A 1 97 ? -2.433 -8.439 -1.274 1.00 90.12 97 VAL A CA 1
ATOM 736 C C . VAL A 1 97 ? -2.637 -7.655 -2.571 1.00 90.12 97 VAL A C 1
ATOM 738 O O . VAL A 1 97 ? -3.289 -8.149 -3.488 1.00 90.12 97 VAL A O 1
ATOM 741 N N . LEU A 1 98 ? -2.045 -6.464 -2.671 1.00 88.94 98 LEU A N 1
ATOM 742 C CA . LEU A 1 98 ? -2.042 -5.663 -3.891 1.00 88.94 98 LEU A CA 1
ATOM 743 C C . LEU A 1 98 ? -1.372 -6.412 -5.050 1.00 88.94 98 LEU A C 1
ATOM 745 O O . LEU A 1 98 ? -1.965 -6.518 -6.116 1.00 88.94 98 LEU A O 1
ATOM 749 N N . GLY A 1 99 ? -0.179 -6.969 -4.835 1.00 86.06 99 GLY A N 1
ATOM 750 C CA . GLY A 1 99 ? 0.565 -7.726 -5.840 1.00 86.06 99 GLY A CA 1
ATOM 751 C C . GLY A 1 99 ? -0.206 -8.945 -6.341 1.00 86.06 99 GLY A C 1
ATOM 752 O O . GLY A 1 99 ? -0.247 -9.182 -7.543 1.00 86.06 99 GLY A O 1
ATOM 753 N N . ILE A 1 100 ? -0.899 -9.661 -5.448 1.00 88.19 100 ILE A N 1
ATOM 754 C CA . ILE A 1 100 ? -1.809 -10.751 -5.829 1.00 88.19 100 ILE A CA 1
ATOM 755 C C . ILE A 1 100 ? -2.966 -10.217 -6.683 1.00 88.19 100 ILE A C 1
ATOM 757 O O . ILE A 1 100 ? -3.285 -10.804 -7.712 1.00 88.19 100 ILE A O 1
ATOM 761 N N . GLY A 1 101 ? -3.586 -9.100 -6.293 1.00 84.31 101 GLY A N 1
ATOM 762 C CA . GLY A 1 101 ? -4.674 -8.491 -7.063 1.00 84.31 101 GLY A CA 1
ATOM 763 C C . GLY A 1 101 ? -4.240 -8.016 -8.453 1.00 84.31 101 GLY A C 1
ATOM 764 O O . GLY A 1 101 ? -4.991 -8.162 -9.414 1.00 84.31 101 GLY A O 1
ATOM 765 N N . LEU A 1 102 ? -3.019 -7.495 -8.578 1.00 84.81 102 LEU A N 1
ATOM 766 C CA . LEU A 1 102 ? -2.434 -7.119 -9.864 1.00 84.81 102 LEU A CA 1
ATOM 767 C C . LEU A 1 102 ? -2.102 -8.348 -10.717 1.00 84.81 102 LEU A C 1
ATOM 769 O O . LEU A 1 102 ? -2.420 -8.348 -11.900 1.00 84.81 102 LEU A O 1
ATOM 773 N N . TYR A 1 103 ? -1.534 -9.400 -10.117 1.00 84.88 103 TYR A N 1
ATOM 774 C CA . TYR A 1 103 ? -1.236 -10.667 -10.795 1.00 84.88 103 TYR A CA 1
ATOM 775 C C . TYR A 1 103 ? -2.493 -11.361 -11.330 1.00 84.88 103 TYR A C 1
ATOM 777 O O . TYR A 1 103 ? -2.475 -11.923 -12.416 1.00 84.88 103 TYR A O 1
ATOM 785 N N . LEU A 1 104 ? -3.593 -11.299 -10.578 1.00 87.75 104 LEU A N 1
ATOM 786 C CA . LEU A 1 104 ? -4.899 -11.819 -10.987 1.00 87.75 104 LEU A CA 1
ATOM 787 C C . LEU A 1 104 ? -5.674 -10.855 -11.899 1.00 87.75 104 LEU A C 1
ATOM 789 O O . LEU A 1 104 ? -6.862 -11.068 -12.128 1.00 87.75 104 LEU A O 1
ATOM 793 N N . GLU A 1 105 ? -5.038 -9.775 -12.358 1.00 82.94 105 GLU A N 1
ATOM 794 C CA . GLU A 1 105 ? -5.618 -8.798 -13.283 1.00 82.94 105 GLU A CA 1
ATOM 795 C C . GLU A 1 105 ? -6.924 -8.150 -12.772 1.00 82.94 105 GLU A C 1
ATOM 797 O O . GLU A 1 105 ? -7.725 -7.616 -13.530 1.00 82.94 105 GLU A O 1
ATOM 802 N N . VAL A 1 106 ? -7.120 -8.081 -11.447 1.00 79.50 106 VAL A N 1
ATOM 803 C CA . VAL A 1 106 ? -8.330 -7.509 -10.806 1.00 79.50 106 VAL A CA 1
ATOM 804 C C . VAL A 1 106 ? -8.502 -6.013 -11.112 1.00 79.50 106 VAL A C 1
ATOM 806 O O . VAL A 1 106 ? -9.568 -5.435 -10.906 1.00 79.50 106 VAL A O 1
ATOM 809 N N . HIS A 1 107 ? -7.448 -5.374 -11.610 1.00 72.62 107 HIS A N 1
ATOM 810 C CA . HIS A 1 107 ? -7.435 -3.982 -12.029 1.00 72.62 107 HIS A CA 1
ATOM 811 C C . HIS A 1 107 ? -8.029 -3.755 -13.432 1.00 72.62 107 HIS A C 1
ATOM 813 O O . HIS A 1 107 ? -8.444 -2.634 -13.704 1.00 72.62 107 HIS A O 1
ATOM 819 N N . GLU A 1 108 ? -8.133 -4.776 -14.293 1.00 76.81 108 GLU A N 1
ATOM 820 C CA . GLU A 1 108 ? -8.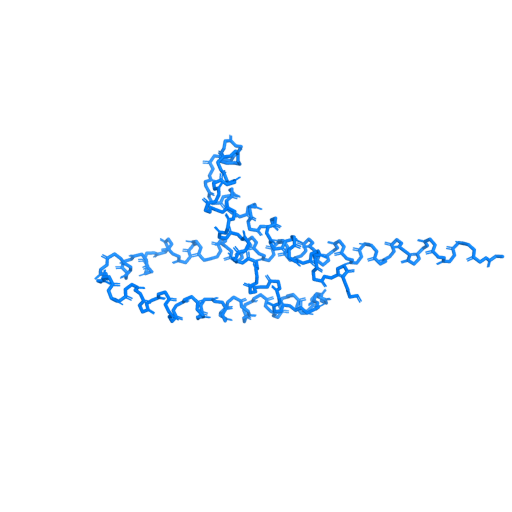692 -4.679 -15.659 1.00 76.81 108 GLU A CA 1
ATOM 821 C C . GLU A 1 108 ? -10.106 -4.058 -15.697 1.00 76.81 108 GLU A C 1
ATOM 823 O O . GLU A 1 108 ? -10.327 -3.087 -16.426 1.00 76.81 108 GLU A O 1
ATOM 828 N N . PRO A 1 109 ? -11.078 -4.491 -14.864 1.00 74.31 109 PRO A N 1
ATOM 829 C CA . PRO A 1 109 ? -12.406 -3.878 -14.852 1.00 74.31 109 PRO A CA 1
ATOM 830 C C . PRO A 1 109 ? -12.379 -2.443 -14.309 1.00 74.31 109 PRO A C 1
ATOM 832 O O . PRO A 1 109 ? -13.200 -1.614 -14.696 1.00 74.31 109 PRO A O 1
ATOM 835 N N . ALA A 1 110 ? -11.439 -2.138 -13.408 1.00 67.31 110 ALA A N 1
ATOM 836 C CA . ALA A 1 110 ? -11.271 -0.798 -12.856 1.00 67.31 110 ALA A CA 1
ATOM 837 C C . ALA A 1 110 ? -10.620 0.154 -13.872 1.00 67.31 110 ALA A C 1
ATOM 839 O O . ALA A 1 110 ? -11.001 1.318 -13.943 1.00 67.31 110 ALA A O 1
ATOM 840 N N . LEU A 1 111 ? -9.702 -0.330 -14.709 1.00 66.69 111 LEU A N 1
ATOM 841 C CA . LEU A 1 111 ? -9.128 0.420 -15.829 1.00 66.69 111 LEU A CA 1
ATOM 842 C C . LEU A 1 111 ? -10.198 0.868 -16.833 1.00 66.69 111 LEU A C 1
ATOM 844 O O . LEU A 1 111 ? -10.096 1.959 -17.379 1.00 66.69 111 LEU A O 1
ATOM 848 N N . ALA A 1 112 ? -11.263 0.085 -17.027 1.00 69.75 112 ALA A N 1
ATOM 849 C CA . ALA A 1 112 ? -12.395 0.511 -17.854 1.00 69.75 112 ALA A CA 1
ATOM 850 C C . ALA A 1 112 ? -13.164 1.706 -17.251 1.00 69.75 112 ALA A C 1
ATOM 852 O O . ALA A 1 112 ? -13.797 2.469 -17.979 1.00 69.75 112 ALA A O 1
ATOM 853 N N . TRP A 1 113 ? -13.117 1.875 -15.926 1.00 65.50 113 TRP A N 1
ATOM 854 C CA . TRP A 1 113 ? -13.745 2.989 -15.206 1.00 65.50 113 TRP A CA 1
ATOM 855 C C . TRP A 1 113 ? -12.825 4.204 -15.044 1.00 65.50 113 TRP A C 1
ATOM 857 O O . TRP A 1 113 ? -13.316 5.328 -14.941 1.00 65.50 113 TRP A O 1
ATOM 867 N N . PHE A 1 114 ? -11.507 4.003 -15.020 1.00 71.50 114 PHE A N 1
ATOM 868 C CA . PHE A 1 114 ? -10.527 5.074 -14.861 1.00 71.50 114 PHE A CA 1
ATOM 869 C C . PHE A 1 114 ? -9.707 5.264 -16.132 1.00 71.50 114 PHE A C 1
ATOM 871 O O . PHE A 1 114 ? -8.898 4.420 -16.493 1.00 71.50 114 PHE A O 1
ATOM 878 N N . THR A 1 115 ? -9.794 6.455 -16.729 1.00 66.81 115 THR A N 1
ATOM 879 C CA . THR A 1 115 ? -8.958 6.864 -17.873 1.00 66.81 115 THR A CA 1
ATOM 880 C C . THR A 1 115 ? -7.451 6.765 -17.589 1.00 66.81 115 THR A C 1
ATOM 882 O O . THR A 1 115 ? -6.650 6.709 -18.516 1.00 66.81 115 THR A O 1
ATOM 885 N N . ASN A 1 116 ? -7.044 6.763 -16.313 1.00 76.88 116 ASN A N 1
ATOM 886 C CA . ASN A 1 116 ? -5.648 6.742 -15.898 1.00 76.88 116 ASN A CA 1
ATOM 887 C C . ASN A 1 116 ? -5.335 5.507 -15.033 1.00 76.88 116 ASN A C 1
ATOM 889 O O . ASN A 1 116 ? -5.892 5.337 -13.944 1.00 76.88 116 ASN A O 1
ATOM 893 N N . ARG A 1 117 ? -4.377 4.692 -15.496 1.00 78.00 117 ARG A N 1
ATOM 894 C CA . ARG A 1 117 ? -3.908 3.457 -14.849 1.00 78.00 117 ARG A CA 1
ATOM 895 C C . ARG A 1 117 ? -3.486 3.649 -13.393 1.00 78.00 117 ARG A C 1
ATOM 897 O O . ARG A 1 117 ? -3.825 2.822 -12.552 1.00 78.00 117 ARG A O 1
ATOM 904 N N . HIS A 1 118 ? -2.846 4.767 -13.063 1.00 80.69 118 HIS A N 1
ATOM 905 C CA . HIS A 1 118 ? -2.383 5.023 -11.696 1.00 80.69 118 HIS A CA 1
ATOM 906 C C . HIS A 1 118 ? -3.534 5.219 -10.708 1.00 80.69 118 HIS A C 1
ATOM 908 O O . HIS A 1 118 ? -3.401 4.900 -9.530 1.00 80.69 118 HIS A O 1
ATOM 914 N N . HIS A 1 119 ? -4.687 5.704 -11.179 1.00 81.62 119 HIS A N 1
ATOM 915 C CA . HIS A 1 119 ? -5.873 5.834 -10.333 1.00 81.62 119 HIS A CA 1
ATOM 916 C C . HIS A 1 119 ? -6.498 4.463 -10.051 1.00 81.62 119 HIS A C 1
ATOM 918 O O . HIS A 1 119 ? -6.917 4.210 -8.922 1.00 81.62 119 HIS A O 1
ATOM 924 N N . ALA A 1 120 ? -6.501 3.560 -11.038 1.00 83.62 120 ALA A N 1
ATOM 925 C CA . ALA A 1 120 ? -6.943 2.181 -10.848 1.00 83.62 120 ALA A CA 1
ATOM 926 C C . ALA A 1 120 ? -6.026 1.426 -9.867 1.00 83.62 120 ALA A C 1
ATOM 928 O O . ALA A 1 120 ? -6.515 0.774 -8.945 1.00 83.62 120 ALA A O 1
ATOM 929 N N . GLU A 1 121 ? -4.705 1.575 -10.000 1.00 83.56 121 GLU A N 1
ATOM 930 C CA . GLU A 1 121 ? -3.719 0.979 -9.085 1.00 83.56 121 GLU A CA 1
ATOM 931 C C . GLU A 1 121 ? -3.838 1.548 -7.663 1.00 83.56 121 GLU A C 1
ATOM 933 O O . GLU A 1 121 ? -3.828 0.790 -6.692 1.00 83.56 121 GLU A O 1
ATOM 938 N N . ALA A 1 122 ? -4.035 2.862 -7.524 1.00 87.06 122 ALA A N 1
ATOM 939 C CA . ALA A 1 122 ? -4.263 3.503 -6.231 1.00 87.06 122 ALA A CA 1
ATOM 940 C C . ALA A 1 122 ? -5.571 3.045 -5.571 1.00 87.06 122 ALA A C 1
ATOM 942 O O . ALA A 1 122 ? -5.607 2.839 -4.356 1.00 87.06 122 ALA A O 1
ATOM 943 N N . LEU A 1 123 ? -6.639 2.844 -6.350 1.00 86.81 123 LEU A N 1
ATOM 944 C CA . LEU A 1 123 ? -7.889 2.287 -5.838 1.00 86.81 123 LEU A CA 1
ATOM 945 C C . LEU A 1 123 ? -7.690 0.846 -5.361 1.00 86.81 123 LEU A C 1
ATOM 947 O O . LEU A 1 123 ? -8.153 0.482 -4.279 1.00 86.81 123 LEU A O 1
ATOM 951 N N . LEU A 1 124 ? -6.973 0.029 -6.132 1.00 87.75 124 LEU A N 1
ATOM 952 C CA . LEU A 1 124 ? -6.698 -1.352 -5.753 1.00 87.75 124 LEU A CA 1
ATOM 953 C C . LEU A 1 124 ? -5.830 -1.418 -4.493 1.00 87.75 124 LEU A C 1
ATOM 955 O O . LEU A 1 124 ? -6.089 -2.224 -3.601 1.00 87.75 124 LEU A O 1
ATOM 959 N N . ALA A 1 125 ? -4.853 -0.518 -4.379 1.00 89.31 125 ALA A N 1
ATOM 960 C CA . ALA A 1 125 ? -4.042 -0.344 -3.184 1.00 89.31 125 ALA A CA 1
ATOM 961 C C . ALA A 1 125 ? -4.895 0.066 -1.981 1.00 89.31 125 ALA A C 1
ATOM 963 O O . ALA A 1 125 ? -4.783 -0.540 -0.916 1.00 89.31 125 ALA A O 1
ATOM 964 N N . ALA A 1 126 ? -5.803 1.031 -2.149 1.00 90.06 126 ALA A N 1
ATOM 965 C CA . ALA A 1 126 ? -6.754 1.399 -1.108 1.00 90.06 126 ALA A CA 1
ATOM 966 C C . ALA A 1 126 ? -7.544 0.173 -0.635 1.00 90.06 126 ALA A C 1
ATOM 968 O O . ALA A 1 126 ? -7.590 -0.095 0.564 1.00 90.06 126 ALA A O 1
ATOM 969 N N . VAL A 1 127 ? -8.103 -0.618 -1.553 1.00 90.19 127 VAL A N 1
ATOM 970 C CA . VAL A 1 127 ? -8.854 -1.834 -1.209 1.00 90.19 127 VAL A CA 1
ATOM 971 C C . VAL A 1 127 ? -7.967 -2.858 -0.496 1.00 90.19 127 VAL A C 1
ATOM 973 O O . VAL A 1 127 ? -8.349 -3.348 0.564 1.00 90.19 127 VAL A O 1
ATOM 976 N N . ALA A 1 128 ? -6.772 -3.144 -1.013 1.00 90.75 128 ALA A N 1
ATOM 977 C CA . ALA A 1 128 ? -5.843 -4.112 -0.432 1.00 90.75 128 ALA A CA 1
ATOM 978 C C . ALA A 1 128 ? -5.453 -3.743 1.009 1.00 90.75 128 ALA A C 1
ATOM 980 O O . ALA A 1 128 ? -5.603 -4.550 1.929 1.00 90.75 128 ALA A O 1
ATOM 981 N N . TYR A 1 129 ? -5.028 -2.499 1.236 1.00 89.94 129 TYR A N 1
ATOM 982 C CA . TYR A 1 129 ? -4.652 -2.020 2.567 1.00 89.94 129 TYR A CA 1
ATOM 983 C C . TYR A 1 129 ? -5.859 -1.934 3.508 1.00 89.94 129 TYR A C 1
ATOM 985 O O . TYR A 1 129 ? -5.736 -2.244 4.694 1.00 89.94 129 TYR A O 1
ATOM 993 N N . GLY A 1 130 ? -7.038 -1.576 2.990 1.00 89.06 130 GLY A N 1
ATOM 994 C CA . GLY A 1 130 ? -8.294 -1.595 3.737 1.00 89.06 130 GLY A CA 1
ATOM 995 C C . GLY A 1 130 ? -8.697 -2.996 4.190 1.00 89.06 130 GLY A C 1
ATOM 996 O O . GLY A 1 130 ? -9.071 -3.181 5.347 1.00 89.06 130 GLY A O 1
ATOM 997 N N . LEU A 1 131 ? -8.570 -3.998 3.316 1.00 91.44 131 LEU A N 1
ATOM 998 C CA . LEU A 1 131 ? -8.843 -5.400 3.639 1.00 91.44 131 LEU A CA 1
ATOM 999 C C . LEU A 1 131 ? -7.895 -5.915 4.722 1.00 91.44 131 LEU A C 1
ATOM 1001 O O . LEU A 1 131 ? -8.346 -6.493 5.714 1.00 91.44 131 LEU A O 1
ATOM 1005 N N . VAL A 1 132 ? -6.594 -5.657 4.580 1.00 90.88 132 VAL A N 1
ATOM 1006 C CA . VAL A 1 132 ? -5.602 -6.050 5.589 1.00 90.88 132 VAL A CA 1
ATOM 1007 C C . VAL A 1 132 ? -5.882 -5.357 6.923 1.00 90.88 132 VAL A C 1
ATOM 1009 O O . VAL A 1 132 ? -5.876 -6.012 7.968 1.00 90.88 132 VAL A O 1
ATOM 1012 N N . ALA A 1 133 ? -6.183 -4.057 6.912 1.00 87.38 133 ALA A N 1
ATOM 1013 C CA . ALA A 1 133 ? -6.560 -3.307 8.107 1.00 87.38 133 ALA A CA 1
ATOM 1014 C C . ALA A 1 133 ? -7.827 -3.868 8.766 1.00 87.38 133 ALA A C 1
ATOM 1016 O O . ALA A 1 133 ? -7.863 -4.048 9.984 1.00 87.38 133 ALA A O 1
ATOM 1017 N N . LEU A 1 134 ? -8.848 -4.205 7.977 1.00 89.88 134 LEU A N 1
ATOM 1018 C CA . LEU A 1 134 ? -10.087 -4.787 8.478 1.00 89.88 134 LEU A CA 1
ATOM 1019 C C . LEU A 1 134 ? -9.823 -6.126 9.170 1.00 89.88 134 LEU A C 1
ATOM 1021 O O . LEU A 1 134 ? -10.293 -6.334 10.286 1.00 89.88 134 LEU A O 1
ATOM 1025 N N . VAL A 1 135 ? -9.042 -7.015 8.552 1.00 88.81 135 VAL A N 1
ATOM 1026 C CA . VAL A 1 135 ? -8.688 -8.318 9.142 1.00 88.81 135 VAL A CA 1
ATOM 1027 C C . VAL A 1 135 ? -7.849 -8.145 10.407 1.00 88.81 135 VAL A C 1
ATOM 1029 O O . VAL A 1 135 ? -8.084 -8.834 11.401 1.00 88.81 135 VAL A O 1
ATOM 1032 N N . THR A 1 136 ? -6.908 -7.200 10.388 1.00 87.19 136 THR A N 1
ATOM 1033 C CA . THR A 1 136 ? -5.996 -6.932 11.506 1.00 87.19 136 THR A CA 1
ATOM 1034 C C . THR A 1 136 ? -6.748 -6.370 12.713 1.00 87.19 136 THR A C 1
ATOM 1036 O O . THR A 1 136 ? -6.545 -6.828 13.834 1.00 87.19 136 THR A O 1
ATOM 1039 N N . PHE A 1 137 ? -7.645 -5.403 12.505 1.00 83.81 137 PHE A N 1
ATOM 1040 C CA . PHE A 1 137 ? -8.319 -4.698 13.599 1.00 83.81 137 PHE A CA 1
ATOM 1041 C C . PHE A 1 137 ? -9.640 -5.329 14.026 1.00 83.81 137 PHE A C 1
ATOM 1043 O O . PHE A 1 137 ? -10.044 -5.122 15.162 1.00 83.81 137 PHE A O 1
ATOM 1050 N N . LYS A 1 138 ? -10.309 -6.122 13.178 1.00 78.56 138 LYS A N 1
ATOM 1051 C CA . LYS A 1 138 ? -11.510 -6.875 13.587 1.00 78.56 138 LYS A CA 1
ATOM 1052 C C . LYS A 1 138 ? -11.202 -7.911 14.677 1.00 78.56 138 LYS A C 1
ATOM 1054 O O . LYS A 1 138 ? -12.103 -8.303 15.410 1.00 78.56 138 LYS A O 1
ATOM 1059 N N . ARG A 1 139 ? -9.952 -8.377 14.758 1.00 60.69 139 ARG A N 1
ATOM 1060 C CA . ARG A 1 139 ? -9.491 -9.361 15.750 1.00 60.69 139 ARG A CA 1
ATOM 1061 C C . ARG A 1 139 ? -8.941 -8.740 17.043 1.00 60.69 139 ARG A C 1
ATOM 1063 O O . ARG A 1 139 ? -8.597 -9.502 17.940 1.00 60.69 139 ARG A O 1
ATOM 1070 N N . SER A 1 140 ? -8.832 -7.411 17.129 1.00 56.62 140 SER A N 1
ATOM 1071 C CA . SER A 1 140 ? -8.268 -6.679 18.277 1.00 56.62 140 SER A CA 1
ATOM 1072 C C . SER A 1 140 ? -9.338 -5.960 19.084 1.00 56.62 140 SER A C 1
ATOM 1074 O O . SER A 1 140 ? -9.013 -5.662 20.254 1.00 56.62 140 SER A O 1
#

Secondary structure (DSSP, 8-state):
--HHHHHHHHHHHHHHHHHHHHHHHHHHHHHHHHHHHHHHTSHHHHHHHT--HHHHHHIIIIIHHHHHHHHHHHHHHHHHHTT--S-HHHHHHHHHHHHHHHHTTTTHHHHTT-SSHHHHHHHHHHHHHHHHHHHHHHT-

Sequence (140 aa):
MTEQSTAGKTGRTGRRLLFRVVLSMAVGAGLVLGWTWAYESGFLKTWLDSTTMSEFLLLVLIGLPLALVSSLVLAGPVLWVFGVRPVWPVILLGPVVLGIGLYLEVHEPALAWFTNRHHAEALLAAVAYGLVALVTFKRS

pLDDT: mean 81.28, std 10.52, range [47.69, 92.94]

Mean predicted aligned error: 8.18 Å

Radius of gyration: 18.12 Å; Cα contacts (8 Å, |Δi|>4): 116; chains: 1; bounding box: 54×22×50 Å

Solvent-accessible surface area (backbone atoms only — not comparable to full-atom values): 7410 Å² total; per-residue (Å²): 142,68,70,75,63,53,58,58,50,53,53,52,52,52,52,52,51,50,51,42,19,52,50,37,12,54,51,34,16,51,50,48,49,50,50,52,49,53,39,69,68,41,65,52,46,57,55,58,75,75,49,51,76,72,54,48,51,48,44,51,67,50,44,48,58,47,52,50,50,50,47,41,66,63,48,38,58,56,41,47,77,74,67,36,72,83,51,64,64,29,63,62,45,14,59,53,50,29,49,51,40,55,74,69,48,63,45,57,73,40,40,77,75,30,99,43,65,68,60,25,53,23,50,46,25,18,51,25,11,22,52,40,32,44,62,59,53,76,77,106

Foldseek 3Di:
DPVVVVVVVVVVLVVLLVVLLQLLLQLQLVLLLVVVVVCVVCPVVVVVVVDDPVVVVVCCVPVVVVSLVVSCVVCVVVSVVSPQPPPSQLSPQLVVQLVVCVVVVVLVVVCVVDVDSSVSSSNSSSVSSSVSSSVVSVVD